Protein AF-A0A9E4KP49-F1 (afdb_monomer_lite)

Sequence (74 aa):
MQRFGNNMLTIEDIILGNDQRGVAALRPHLPVDFCDRAAGFVLSTPGTVLIATGFYISKAGARETDGPPGALAL

Foldseek 3Di:
DDDDDDPDQDPLCVVCVPDPPCPVVCCVVADVNNVVVVVVVVVVDDDDDDQDDWDQDPVVNGTDPPRPVVSVVD

pLDDT: mean 91.08, std 13.85, range [41.56, 97.94]

Secondary structure (DSSP, 8-state):
----S-----HHHHHHTT-SSSGGGGGGGS-TTHHHHHHHHHHT--S--------EETTTTEE-SSSHHHHHH-

Radius of gyration: 16.7 Å; chains: 1; bounding box: 31×34×49 Å

Structure (mmCIF, N/CA/C/O backbone):
data_AF-A0A9E4KP49-F1
#
_entry.id   AF-A0A9E4KP49-F1
#
loop_
_atom_site.group_PDB
_atom_site.id
_atom_site.type_symbol
_atom_site.label_atom_id
_atom_site.label_alt_id
_atom_site.label_comp_id
_atom_site.label_asym_id
_atom_site.label_entity_id
_atom_site.label_seq_id
_atom_site.pdbx_PDB_ins_code
_atom_site.Cartn_x
_atom_site.Cartn_y
_atom_site.Cartn_z
_atom_site.occupancy
_atom_site.B_iso_or_equiv
_atom_site.auth_seq_id
_atom_site.auth_comp_id
_atom_site.auth_asym_id
_atom_site.auth_atom_id
_atom_site.pdbx_PDB_model_num
ATOM 1 N N . MET A 1 1 ? -1.706 23.655 27.502 1.00 44.44 1 MET A N 1
ATOM 2 C CA . MET A 1 1 ? -0.995 22.387 27.772 1.00 44.44 1 MET A CA 1
ATOM 3 C C . MET A 1 1 ? 0.131 22.260 26.755 1.00 44.44 1 MET A C 1
ATOM 5 O O . MET A 1 1 ? -0.126 21.9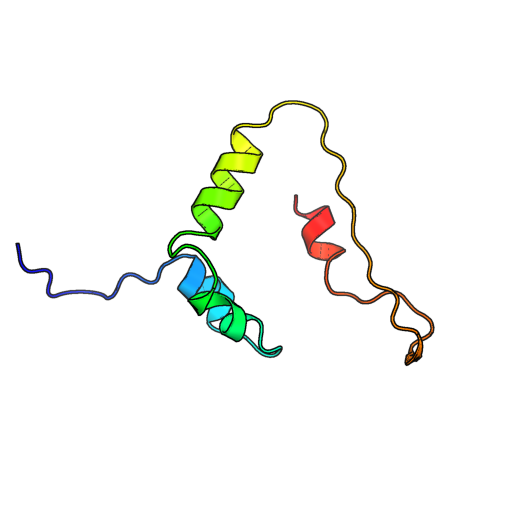15 25.612 1.00 44.44 1 MET A O 1
ATOM 9 N N . GLN A 1 2 ? 1.344 22.667 27.128 1.00 41.56 2 GLN A N 1
ATOM 10 C CA . GLN A 1 2 ? 2.528 22.549 26.272 1.00 41.56 2 GLN A CA 1
ATOM 11 C C . GLN A 1 2 ? 3.033 21.101 26.322 1.00 41.56 2 GLN A C 1
ATOM 13 O O . GLN A 1 2 ? 3.207 20.562 27.413 1.00 41.56 2 GLN A O 1
ATOM 18 N N . ARG A 1 3 ? 3.258 20.471 25.164 1.00 46.47 3 ARG A N 1
ATOM 19 C CA . ARG A 1 3 ? 4.007 19.213 25.056 1.00 46.47 3 ARG A CA 1
ATOM 20 C C . ARG A 1 3 ? 5.431 19.540 24.603 1.00 46.47 3 ARG A C 1
ATOM 22 O O . ARG A 1 3 ? 5.649 19.800 23.428 1.00 46.47 3 ARG A O 1
ATOM 29 N N . PHE A 1 4 ? 6.383 19.527 25.531 1.00 58.12 4 PHE A N 1
ATOM 30 C CA . PHE A 1 4 ? 7.788 19.267 25.210 1.00 58.12 4 PHE A CA 1
ATOM 31 C C . PHE A 1 4 ? 8.033 17.769 25.458 1.00 58.12 4 PHE A C 1
ATOM 33 O O . PHE A 1 4 ? 7.762 17.303 26.562 1.00 58.12 4 PHE A O 1
ATOM 40 N N . GLY A 1 5 ? 8.514 17.014 24.461 1.00 43.53 5 GLY A N 1
ATOM 41 C CA . GLY A 1 5 ? 8.948 15.614 24.630 1.00 43.53 5 GLY A CA 1
ATOM 42 C C . GLY A 1 5 ? 8.427 14.658 23.551 1.00 43.53 5 GLY A C 1
ATOM 43 O O . GLY A 1 5 ? 7.223 14.465 23.444 1.00 43.53 5 GLY A O 1
ATOM 44 N N . ASN A 1 6 ? 9.358 14.064 22.791 1.00 53.38 6 ASN A N 1
ATOM 45 C CA . ASN A 1 6 ? 9.183 13.080 21.711 1.00 53.38 6 ASN A CA 1
ATOM 46 C C . ASN A 1 6 ? 8.156 13.463 20.636 1.00 53.38 6 ASN A C 1
ATOM 48 O O . ASN A 1 6 ? 6.952 13.305 20.819 1.00 53.38 6 ASN A O 1
ATOM 52 N N . ASN A 1 7 ? 8.639 13.888 19.466 1.00 62.25 7 ASN A N 1
ATOM 53 C CA . ASN A 1 7 ? 7.819 13.910 18.257 1.00 62.25 7 ASN A CA 1
ATOM 54 C C . ASN A 1 7 ? 7.410 12.454 17.970 1.00 62.25 7 ASN A C 1
ATOM 56 O O . ASN A 1 7 ? 8.214 11.676 17.462 1.00 62.25 7 ASN A O 1
ATOM 60 N N . MET A 1 8 ? 6.228 12.044 18.434 1.00 73.00 8 MET A N 1
ATOM 61 C CA . MET A 1 8 ? 5.755 10.674 18.270 1.00 73.00 8 MET A CA 1
ATOM 62 C C . MET A 1 8 ? 5.520 10.471 16.778 1.00 73.00 8 MET A C 1
ATOM 64 O O . MET A 1 8 ? 4.624 11.099 16.219 1.00 73.00 8 MET A O 1
ATOM 68 N N . LEU A 1 9 ? 6.377 9.667 16.147 1.00 87.31 9 LEU A N 1
ATOM 69 C CA . LEU A 1 9 ? 6.256 9.342 14.729 1.00 87.31 9 LEU A CA 1
ATOM 70 C C . LEU A 1 9 ? 4.867 8.757 14.486 1.00 87.31 9 LEU A C 1
ATOM 72 O O . LEU A 1 9 ? 4.455 7.834 15.197 1.00 87.31 9 LEU A O 1
ATOM 76 N N . THR A 1 10 ? 4.145 9.307 13.513 1.00 94.75 10 THR A N 1
ATOM 77 C CA . THR A 1 10 ? 2.871 8.725 13.086 1.00 94.75 10 THR A CA 1
ATOM 78 C C . THR A 1 10 ? 3.130 7.482 12.235 1.00 94.75 10 THR A C 1
ATOM 80 O O . THR A 1 10 ? 4.248 7.257 11.761 1.00 94.75 10 THR A O 1
ATOM 83 N N . ILE A 1 11 ? 2.109 6.652 12.014 1.00 95.25 11 ILE A N 1
ATOM 84 C CA . ILE A 1 11 ? 2.252 5.510 11.104 1.00 95.25 11 ILE A CA 1
ATOM 85 C C . ILE A 1 11 ? 2.607 5.985 9.687 1.00 95.25 11 ILE A C 1
ATOM 87 O O . ILE A 1 11 ? 3.446 5.371 9.035 1.00 95.25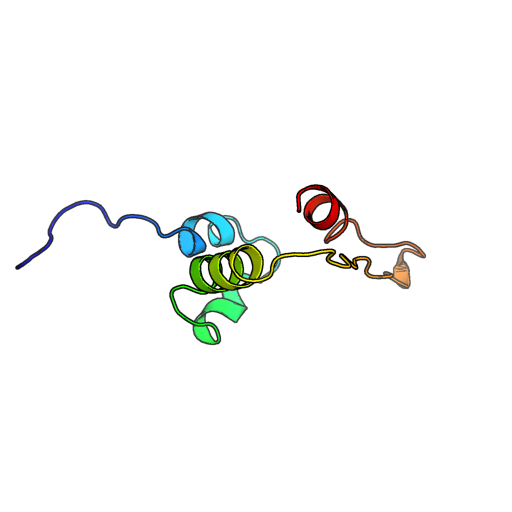 11 ILE A O 1
ATOM 91 N N . GLU A 1 12 ? 2.061 7.123 9.252 1.00 96.31 12 GLU A N 1
ATOM 92 C CA . GLU A 1 12 ? 2.390 7.796 7.994 1.00 96.31 12 GLU A CA 1
ATOM 93 C C . GLU A 1 12 ? 3.872 8.190 7.931 1.00 96.31 12 GLU A C 1
ATOM 95 O O . GLU A 1 12 ? 4.504 8.015 6.889 1.00 96.31 12 GLU A O 1
ATOM 100 N N . ASP A 1 13 ? 4.448 8.686 9.033 1.00 95.25 13 ASP A N 1
ATOM 101 C CA . ASP A 1 13 ? 5.883 8.988 9.116 1.00 95.25 13 ASP A CA 1
ATOM 102 C C . ASP A 1 13 ? 6.736 7.724 8.981 1.00 95.25 13 ASP A C 1
ATOM 104 O O . ASP A 1 13 ? 7.764 7.741 8.306 1.00 95.25 13 ASP A O 1
ATOM 108 N N . ILE A 1 14 ? 6.304 6.618 9.590 1.00 94.88 14 ILE A N 1
ATOM 109 C CA . ILE A 1 14 ? 7.029 5.344 9.551 1.00 94.88 14 ILE A CA 1
ATOM 110 C C . ILE A 1 14 ? 7.017 4.759 8.135 1.00 94.88 14 ILE A C 1
ATOM 112 O O . ILE A 1 14 ? 8.076 4.401 7.618 1.00 94.88 14 ILE A O 1
ATOM 116 N N . ILE A 1 15 ? 5.853 4.680 7.481 1.00 93.06 15 ILE A N 1
ATOM 117 C CA . ILE A 1 15 ? 5.745 4.042 6.157 1.00 93.06 15 ILE A CA 1
ATOM 118 C C . ILE A 1 15 ? 6.372 4.882 5.037 1.00 93.06 15 ILE A C 1
ATOM 120 O O . ILE A 1 15 ? 6.836 4.324 4.046 1.00 93.06 15 ILE A O 1
ATOM 124 N N . LEU A 1 16 ? 6.410 6.211 5.189 1.00 95.31 16 LEU A N 1
ATOM 125 C CA . LEU A 1 16 ? 7.047 7.114 4.226 1.00 95.31 16 LEU A CA 1
ATOM 126 C C . LEU A 1 16 ? 8.529 7.366 4.545 1.00 95.31 16 LEU A C 1
ATOM 128 O O . LEU A 1 16 ? 9.242 7.917 3.709 1.00 95.31 16 LEU A O 1
ATOM 132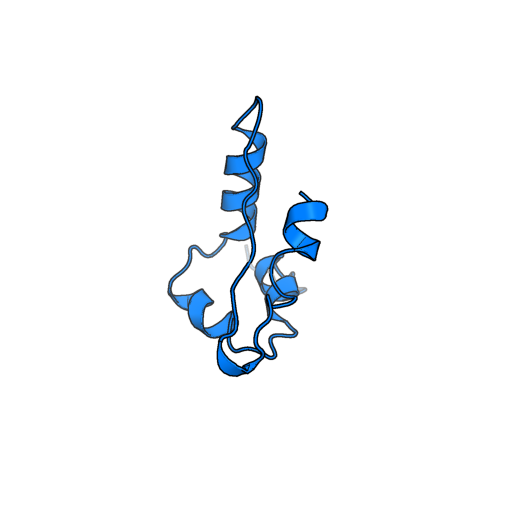 N N . GLY A 1 17 ? 9.012 6.957 5.723 1.00 94.56 17 GLY A N 1
ATOM 133 C CA . GLY A 1 17 ? 10.347 7.291 6.226 1.00 94.56 17 GLY A CA 1
ATOM 134 C C . GLY A 1 17 ? 11.515 6.735 5.406 1.00 94.56 17 GLY A C 1
ATOM 135 O O . GLY A 1 17 ? 12.630 7.236 5.526 1.00 94.56 17 GLY A O 1
ATOM 136 N N . ASN A 1 18 ? 11.273 5.735 4.554 1.00 93.69 18 ASN A N 1
ATOM 137 C CA . ASN A 1 18 ? 12.269 5.178 3.636 1.00 93.69 18 ASN A CA 1
ATOM 138 C C . ASN A 1 18 ? 11.795 5.212 2.173 1.00 93.69 18 ASN A C 1
ATOM 140 O O . ASN A 1 18 ? 12.031 4.272 1.413 1.00 93.69 18 ASN A O 1
ATOM 144 N N . ASP A 1 19 ? 11.078 6.263 1.776 1.00 93.00 19 ASP A N 1
ATOM 145 C CA . ASP A 1 19 ? 10.624 6.418 0.396 1.00 93.00 19 ASP A CA 1
ATOM 146 C C . ASP A 1 19 ? 11.806 6.486 -0.591 1.00 93.00 19 ASP A C 1
ATOM 148 O O . ASP A 1 19 ? 12.643 7.383 -0.535 1.00 93.00 19 ASP A O 1
ATOM 152 N N . GLN A 1 20 ? 11.847 5.530 -1.522 1.00 93.31 20 GLN A N 1
ATOM 153 C CA . GLN A 1 20 ? 12.830 5.454 -2.612 1.00 93.31 20 GLN A CA 1
ATOM 154 C C . GLN A 1 20 ? 12.198 5.711 -3.989 1.00 93.31 20 GLN A C 1
ATOM 156 O O . GLN A 1 20 ? 12.888 5.682 -5.008 1.00 93.31 20 GLN A O 1
ATOM 161 N N . ARG A 1 21 ? 10.871 5.893 -4.051 1.00 89.81 21 ARG A N 1
ATOM 162 C CA . ARG A 1 21 ? 10.091 5.917 -5.301 1.00 89.81 21 ARG A CA 1
ATOM 163 C C . ARG A 1 21 ? 9.264 7.191 -5.478 1.00 89.81 21 ARG A C 1
ATOM 165 O O . ARG A 1 21 ? 8.584 7.323 -6.491 1.00 89.81 21 ARG A O 1
ATOM 172 N N . GLY A 1 22 ? 9.347 8.128 -4.535 1.00 94.25 22 GLY A N 1
ATOM 173 C CA . GLY A 1 22 ? 8.657 9.414 -4.582 1.00 94.25 22 GLY A CA 1
ATOM 174 C C . GLY A 1 22 ? 7.208 9.353 -4.098 1.00 94.25 22 GLY A C 1
ATOM 175 O O . GLY A 1 22 ? 6.440 10.273 -4.369 1.00 94.25 22 GLY A O 1
ATOM 176 N N . VAL A 1 23 ? 6.813 8.293 -3.386 1.00 94.25 23 VAL A N 1
ATOM 177 C CA . VAL A 1 23 ? 5.454 8.141 -2.842 1.00 94.25 23 VAL A CA 1
ATOM 178 C C . VAL A 1 23 ? 5.149 9.225 -1.801 1.00 94.25 23 VAL A C 1
ATOM 180 O O . VAL A 1 23 ? 4.015 9.698 -1.716 1.00 94.25 23 VAL A O 1
ATOM 183 N N . ALA A 1 24 ? 6.155 9.702 -1.062 1.00 95.94 24 ALA A N 1
ATOM 184 C CA . ALA A 1 24 ? 5.999 10.763 -0.068 1.00 95.94 24 ALA A CA 1
ATOM 185 C C . ALA A 1 24 ? 5.538 12.097 -0.680 1.00 95.94 24 ALA A C 1
ATOM 187 O O . ALA A 1 24 ? 4.918 12.903 0.016 1.00 95.94 24 ALA A O 1
ATOM 188 N N . ALA A 1 25 ? 5.753 12.313 -1.985 1.00 96.88 25 ALA A N 1
ATOM 189 C CA . ALA A 1 25 ? 5.265 13.494 -2.697 1.00 96.88 25 ALA A CA 1
ATOM 190 C C . ALA A 1 25 ? 3.728 13.590 -2.723 1.00 96.88 25 ALA A C 1
ATOM 192 O O . ALA A 1 25 ? 3.186 14.673 -2.930 1.00 96.88 25 ALA A O 1
ATOM 193 N N . LEU A 1 26 ? 3.016 12.485 -2.478 1.00 95.94 26 LEU A N 1
ATOM 194 C CA . LEU A 1 26 ? 1.555 12.471 -2.400 1.00 95.94 26 LEU A CA 1
ATOM 195 C C . LEU A 1 26 ? 1.024 12.984 -1.056 1.00 95.94 26 LEU A C 1
ATOM 197 O O . LEU A 1 26 ? -0.121 13.425 -0.990 1.00 95.94 26 LEU A O 1
ATOM 201 N N . ARG A 1 27 ? 1.836 12.967 0.011 1.00 96.31 27 ARG A N 1
ATOM 202 C CA . ARG A 1 27 ? 1.398 13.290 1.380 1.00 96.31 27 ARG A CA 1
ATOM 203 C C . ARG A 1 27 ? 0.676 14.641 1.513 1.00 96.31 27 ARG A C 1
ATOM 205 O O . ARG A 1 27 ? -0.347 14.662 2.191 1.00 96.31 27 ARG A O 1
ATOM 212 N N . PRO A 1 28 ? 1.113 15.747 0.876 1.00 97.12 28 PRO A N 1
ATOM 213 C CA . PRO A 1 28 ? 0.410 17.032 0.974 1.00 97.12 28 PRO A CA 1
ATOM 214 C C . PRO A 1 28 ? -1.015 17.024 0.399 1.00 97.12 28 PRO A C 1
ATOM 216 O O . PRO A 1 28 ? -1.786 17.942 0.665 1.00 97.12 28 PRO A O 1
ATOM 219 N N . HIS A 1 29 ? -1.361 16.012 -0.399 1.00 97.75 29 HIS A N 1
ATOM 220 C CA . HIS A 1 29 ? -2.668 15.855 -1.037 1.00 97.75 29 HIS A CA 1
ATOM 221 C C . HIS A 1 29 ? -3.577 14.852 -0.311 1.00 97.75 29 HIS A C 1
ATOM 223 O O . HIS A 1 29 ? -4.703 14.621 -0.751 1.00 97.75 29 HIS A O 1
ATOM 229 N N . LEU A 1 30 ? -3.101 14.250 0.782 1.00 97.12 30 LEU A N 1
ATOM 230 C CA . LEU A 1 30 ? -3.825 13.251 1.560 1.00 97.12 30 LEU A CA 1
ATOM 231 C C . LEU A 1 30 ? -4.256 13.819 2.923 1.00 97.12 30 LEU A C 1
ATOM 233 O O . LEU A 1 30 ? -3.643 14.764 3.427 1.00 97.12 30 LEU A O 1
ATOM 237 N N . PRO A 1 31 ? -5.301 13.246 3.550 1.00 97.62 31 PRO A N 1
ATOM 238 C CA . PRO A 1 31 ? -5.591 13.487 4.962 1.00 97.62 31 PRO A CA 1
ATOM 239 C C . PRO A 1 31 ? -4.363 13.209 5.833 1.00 97.62 31 PRO A C 1
ATOM 241 O O . PRO A 1 31 ? -3.570 12.335 5.508 1.00 97.62 31 PRO A O 1
ATOM 244 N N . VAL A 1 32 ? -4.215 13.909 6.957 1.00 96.06 32 VAL A N 1
ATOM 245 C CA . VAL A 1 32 ? -3.056 13.724 7.855 1.00 96.06 32 VAL A CA 1
ATOM 246 C C . VAL A 1 32 ? -2.991 12.333 8.507 1.00 96.06 32 VAL A C 1
ATOM 248 O O . VAL A 1 32 ? -1.933 11.949 8.987 1.00 96.06 32 VAL A O 1
ATOM 251 N N . ASP A 1 33 ? -4.111 11.609 8.497 1.00 96.88 33 ASP A N 1
ATOM 252 C CA . ASP A 1 33 ? -4.404 10.327 9.147 1.00 96.88 33 ASP A CA 1
ATOM 253 C C . ASP A 1 33 ? -4.821 9.247 8.124 1.00 96.88 33 ASP A C 1
ATOM 255 O O . ASP A 1 33 ? -5.705 8.417 8.365 1.00 96.88 33 ASP A O 1
ATOM 259 N N . PHE A 1 34 ? -4.265 9.306 6.909 1.00 97.31 34 PHE A N 1
ATOM 260 C CA . PHE A 1 34 ? -4.733 8.495 5.783 1.00 97.31 34 PHE A CA 1
ATOM 261 C C . PHE A 1 34 ? -4.634 6.978 6.030 1.00 97.31 34 PHE A C 1
ATOM 263 O O . PHE A 1 34 ? -5.465 6.235 5.501 1.00 97.31 34 PHE A O 1
ATOM 270 N N . CYS A 1 35 ? -3.681 6.511 6.845 1.00 96.88 35 CYS A N 1
ATOM 271 C CA . CYS A 1 35 ? -3.572 5.097 7.205 1.00 96.88 35 CYS A CA 1
ATOM 272 C C . CYS A 1 35 ? -4.714 4.663 8.126 1.00 96.88 35 CYS A C 1
ATOM 274 O O . CYS A 1 35 ? -5.379 3.664 7.848 1.00 96.88 35 CYS A O 1
ATOM 276 N N . ASP A 1 36 ? -4.982 5.436 9.180 1.00 97.12 36 ASP A N 1
ATOM 277 C CA . ASP A 1 36 ? -6.042 5.135 10.149 1.00 97.12 36 ASP A CA 1
ATOM 278 C C . ASP A 1 36 ? -7.419 5.142 9.479 1.00 97.12 36 ASP A C 1
ATOM 280 O O . ASP A 1 36 ? -8.245 4.254 9.706 1.00 97.12 36 ASP A O 1
ATOM 284 N N . ARG A 1 37 ? -7.656 6.096 8.573 1.00 97.88 37 ARG A N 1
ATOM 285 C CA . ARG A 1 37 ? -8.894 6.155 7.788 1.00 97.88 37 ARG A CA 1
ATOM 286 C C . ARG A 1 37 ? -9.070 4.948 6.871 1.00 97.88 37 ARG A C 1
ATOM 288 O O . ARG A 1 37 ? -10.179 4.419 6.782 1.00 97.88 37 ARG A O 1
ATOM 295 N N . ALA A 1 38 ? -8.008 4.514 6.191 1.00 97.00 38 ALA A N 1
ATOM 296 C CA . ALA A 1 38 ? -8.051 3.331 5.336 1.00 97.00 38 ALA A CA 1
ATOM 297 C C . ALA A 1 38 ? -8.311 2.057 6.157 1.00 97.00 38 ALA A C 1
ATOM 299 O O . ALA A 1 38 ? -9.188 1.269 5.804 1.00 97.00 38 ALA A O 1
ATOM 300 N N . ALA A 1 39 ? -7.619 1.893 7.289 1.00 96.75 39 ALA A N 1
ATOM 301 C CA . ALA A 1 39 ? -7.824 0.771 8.201 1.00 96.75 39 ALA A CA 1
ATOM 302 C C . ALA A 1 39 ? -9.258 0.740 8.751 1.00 96.75 39 ALA A C 1
ATOM 304 O O . ALA A 1 39 ? -9.907 -0.305 8.733 1.00 96.75 39 ALA A O 1
ATOM 305 N N . GLY A 1 40 ? -9.790 1.892 9.169 1.00 97.94 40 GLY A N 1
ATOM 306 C CA . GLY A 1 40 ? -11.175 2.017 9.621 1.00 97.94 40 GLY A CA 1
ATOM 307 C C . GLY A 1 40 ? -12.189 1.617 8.545 1.00 97.94 40 GLY A C 1
ATOM 308 O O . GLY A 1 40 ? -13.150 0.905 8.841 1.00 97.94 40 GLY A O 1
ATOM 309 N N . PHE A 1 41 ? -11.969 2.010 7.287 1.00 97.12 41 PHE A N 1
ATOM 310 C CA . PHE A 1 41 ? -12.826 1.607 6.167 1.00 97.12 41 PHE A CA 1
ATOM 311 C C . PHE A 1 41 ? -12.828 0.086 5.953 1.00 97.12 41 PHE A C 1
ATOM 313 O O . PHE A 1 41 ? -13.896 -0.517 5.845 1.00 97.12 41 PHE A O 1
ATOM 320 N N . VAL A 1 42 ? -11.651 -0.547 5.954 1.00 95.81 42 VAL A N 1
ATOM 321 C CA . VAL A 1 42 ? -11.532 -2.008 5.809 1.00 95.81 42 VAL A CA 1
ATOM 322 C C . VAL A 1 42 ? -12.231 -2.730 6.965 1.00 95.81 42 VAL A C 1
ATOM 324 O O . VAL A 1 42 ? -13.072 -3.593 6.729 1.00 95.81 42 VAL A O 1
ATOM 327 N N . LEU A 1 43 ? -11.956 -2.341 8.214 1.00 96.44 43 LEU A N 1
ATOM 328 C CA . LEU A 1 43 ? -12.523 -2.988 9.405 1.00 96.44 43 LEU A CA 1
ATOM 329 C C . LEU A 1 43 ? -14.041 -2.799 9.546 1.00 96.44 43 LEU A C 1
ATOM 331 O O . LEU A 1 43 ? -14.710 -3.628 10.159 1.00 96.44 43 LEU A O 1
ATOM 335 N N . SER A 1 44 ? -14.590 -1.720 8.985 1.00 97.56 44 SER A N 1
ATOM 336 C CA . SER A 1 44 ? -16.033 -1.443 8.987 1.00 97.56 44 SER A CA 1
ATOM 337 C C . SER A 1 44 ? -16.793 -2.078 7.819 1.00 97.56 44 SER A C 1
ATOM 339 O O . SER A 1 44 ? -18.019 -1.974 7.780 1.00 97.56 44 SER A O 1
ATOM 341 N N . THR A 1 45 ? -16.103 -2.765 6.901 1.00 94.81 45 THR A N 1
ATOM 342 C CA . THR A 1 45 ? -16.701 -3.410 5.723 1.00 94.81 45 THR A CA 1
ATOM 343 C C . THR A 1 45 ? -16.655 -4.937 5.864 1.00 94.81 45 THR A C 1
ATOM 345 O O . THR A 1 45 ? -15.754 -5.584 5.328 1.00 94.81 45 THR A O 1
ATOM 348 N N . PRO A 1 46 ? -17.601 -5.553 6.598 1.00 93.31 46 PRO A N 1
ATOM 349 C CA . PRO A 1 46 ? -17.639 -7.001 6.748 1.00 93.31 46 PRO A CA 1
ATOM 350 C C . PRO A 1 46 ? -18.085 -7.693 5.453 1.00 93.31 46 PRO A C 1
ATOM 352 O O . PRO A 1 46 ? -18.833 -7.134 4.651 1.00 93.31 46 PRO A O 1
ATOM 355 N N . GLY A 1 47 ? -17.697 -8.958 5.299 1.00 95.75 47 GLY A N 1
ATOM 356 C CA . GLY A 1 47 ? -18.101 -9.808 4.179 1.00 95.75 47 GLY A CA 1
ATOM 357 C C . GLY A 1 47 ? -16.927 -10.216 3.295 1.00 95.75 47 GLY A C 1
ATOM 358 O O . GLY A 1 47 ? -15.768 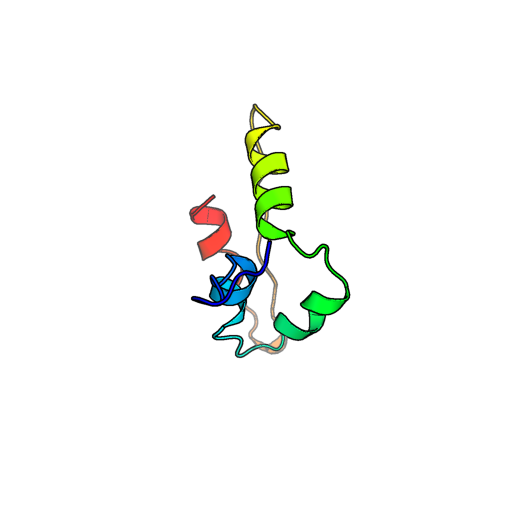-10.139 3.692 1.00 95.75 47 GLY A O 1
ATOM 359 N N . THR A 1 48 ? -17.236 -10.709 2.099 1.00 96.44 48 THR A N 1
ATOM 360 C CA . THR A 1 48 ? -16.221 -11.131 1.129 1.00 96.44 48 THR A CA 1
ATOM 361 C C . THR A 1 48 ? -15.705 -9.927 0.350 1.00 96.44 48 THR A C 1
ATOM 363 O O . THR A 1 48 ? -16.486 -9.208 -0.270 1.00 96.44 48 THR A O 1
ATOM 366 N N . VAL A 1 49 ? -14.385 -9.743 0.343 1.00 95.75 49 VAL A N 1
ATOM 367 C CA . VAL A 1 49 ? -13.707 -8.660 -0.377 1.00 95.75 49 VAL A CA 1
ATOM 368 C C . VAL A 1 49 ? -12.935 -9.233 -1.562 1.00 95.75 49 VAL A C 1
ATOM 370 O O . VAL A 1 49 ? -12.286 -10.272 -1.453 1.00 95.75 49 VAL A O 1
ATOM 373 N N . LEU A 1 50 ? -13.000 -8.546 -2.703 1.00 96.75 50 LEU A N 1
ATOM 374 C CA . LEU A 1 50 ? -12.131 -8.807 -3.846 1.00 96.75 50 LEU A CA 1
ATOM 375 C C . LEU A 1 50 ? -10.874 -7.941 -3.726 1.00 96.75 50 LEU A C 1
ATOM 377 O O . LEU A 1 50 ? -10.965 -6.716 -3.784 1.00 96.75 50 LEU A O 1
ATOM 381 N N . ILE A 1 51 ? -9.708 -8.574 -3.623 1.00 96.81 51 ILE A N 1
ATOM 382 C CA . ILE A 1 51 ? -8.411 -7.895 -3.686 1.00 96.81 51 ILE A CA 1
ATOM 383 C C . ILE A 1 51 ? -7.849 -8.085 -5.095 1.00 96.81 51 ILE A C 1
ATOM 385 O O . ILE A 1 51 ? -7.659 -9.211 -5.554 1.00 96.81 51 ILE A O 1
ATOM 389 N N . ALA A 1 52 ? -7.587 -6.979 -5.789 1.00 96.62 52 ALA A N 1
ATOM 390 C CA . ALA A 1 52 ? -7.022 -6.977 -7.133 1.00 96.62 52 ALA A CA 1
ATOM 391 C C . ALA A 1 52 ? -5.694 -6.217 -7.146 1.00 96.62 52 ALA A C 1
ATOM 393 O O . ALA A 1 52 ? -5.569 -5.140 -6.567 1.00 96.62 52 ALA A O 1
ATOM 394 N N . THR A 1 53 ? -4.692 -6.783 -7.812 1.00 97.00 53 THR A N 1
ATOM 395 C CA . THR A 1 53 ? -3.359 -6.192 -7.936 1.00 97.00 53 THR A CA 1
ATOM 396 C C . THR A 1 53 ? -2.687 -6.647 -9.227 1.00 97.00 53 THR A C 1
ATOM 398 O O . THR A 1 53 ? -3.111 -7.622 -9.851 1.00 97.00 53 THR A O 1
ATOM 401 N N . GLY A 1 54 ? -1.609 -5.963 -9.600 1.00 95.44 54 GLY A N 1
ATOM 402 C CA . GLY A 1 54 ? -0.799 -6.262 -10.770 1.00 95.44 54 GLY A CA 1
ATOM 403 C C . GLY A 1 54 ? -0.711 -5.070 -11.710 1.00 95.44 54 GLY A C 1
ATOM 404 O O . GLY A 1 54 ? -1.719 -4.555 -12.187 1.00 95.44 54 GLY A O 1
ATOM 405 N N . PHE A 1 55 ? 0.520 -4.675 -12.015 1.00 96.81 55 PHE A N 1
ATOM 406 C CA . PHE A 1 55 ? 0.817 -3.650 -13.004 1.00 96.81 55 PHE A CA 1
ATOM 407 C C . PHE A 1 55 ? 1.731 -4.246 -14.070 1.00 96.81 55 PHE A C 1
ATOM 409 O O . PHE A 1 55 ? 2.791 -4.782 -13.755 1.00 96.81 55 PHE A O 1
ATOM 416 N N . TYR A 1 56 ? 1.326 -4.209 -15.337 1.00 96.81 56 TYR A N 1
ATOM 417 C CA . TYR A 1 56 ? 2.141 -4.757 -16.419 1.00 96.81 56 TYR A CA 1
ATOM 418 C C . TYR A 1 56 ? 3.175 -3.730 -16.888 1.00 96.81 56 TYR A C 1
ATOM 420 O O . TYR A 1 56 ? 2.823 -2.640 -17.337 1.00 96.81 56 TYR A O 1
ATOM 428 N N . ILE A 1 57 ? 4.458 -4.085 -16.825 1.00 96.75 57 ILE A N 1
ATOM 429 C CA . ILE A 1 57 ? 5.549 -3.246 -17.318 1.00 96.75 57 ILE A CA 1
ATOM 430 C C . ILE A 1 57 ? 5.894 -3.693 -18.736 1.00 96.75 57 ILE A C 1
ATOM 432 O O . ILE A 1 57 ? 6.632 -4.657 -18.944 1.00 96.75 57 ILE A O 1
ATOM 436 N N . SER A 1 58 ? 5.417 -2.941 -19.730 1.00 95.69 58 SER A N 1
ATOM 437 C CA . SER A 1 58 ? 5.596 -3.278 -21.150 1.00 95.69 58 SER A CA 1
ATOM 438 C C . SER A 1 58 ? 7.059 -3.450 -21.559 1.00 95.69 58 SER A C 1
ATOM 440 O O . SER A 1 58 ? 7.372 -4.349 -22.330 1.00 95.69 58 SER A O 1
ATOM 442 N N . LYS A 1 59 ? 7.973 -2.636 -21.009 1.00 96.31 59 LYS A N 1
ATOM 443 C CA . LYS A 1 59 ? 9.419 -2.752 -21.282 1.00 96.31 59 LYS A CA 1
ATOM 444 C C . LYS A 1 59 ? 10.035 -4.050 -20.749 1.00 96.31 59 LYS A C 1
ATOM 446 O O . LYS A 1 59 ? 11.045 -4.490 -21.281 1.00 96.31 59 LYS A O 1
ATOM 451 N N . ALA A 1 60 ? 9.453 -4.627 -19.700 1.00 94.81 60 ALA A N 1
ATOM 452 C CA . ALA A 1 60 ? 9.922 -5.861 -19.078 1.00 94.81 60 ALA A CA 1
ATOM 453 C C . ALA A 1 60 ? 9.181 -7.103 -19.599 1.00 94.81 60 ALA A C 1
ATOM 455 O O . ALA A 1 60 ? 9.592 -8.219 -19.299 1.00 94.81 60 ALA A O 1
ATOM 456 N N . GLY A 1 61 ? 8.077 -6.927 -20.339 1.00 97.00 61 GLY A N 1
ATOM 457 C CA . GLY A 1 61 ? 7.222 -8.035 -20.769 1.00 97.00 61 GLY A CA 1
ATOM 458 C C . GLY A 1 61 ? 6.591 -8.808 -19.603 1.00 97.00 61 GLY A C 1
ATOM 459 O O . GLY A 1 61 ? 6.253 -9.979 -19.752 1.00 97.00 61 GLY A O 1
ATOM 460 N N . ALA A 1 62 ? 6.493 -8.189 -18.422 1.00 96.44 62 ALA A N 1
ATOM 461 C CA . ALA A 1 62 ? 6.163 -8.866 -17.173 1.00 96.44 62 ALA A CA 1
ATOM 462 C C . ALA A 1 62 ? 5.388 -7.953 -16.213 1.00 96.44 62 ALA A C 1
ATOM 464 O O . ALA A 1 62 ? 5.408 -6.727 -16.336 1.00 96.44 62 ALA A O 1
ATOM 465 N N . ARG A 1 63 ? 4.714 -8.565 -15.232 1.00 95.38 63 ARG A N 1
ATOM 466 C CA . ARG A 1 63 ? 4.090 -7.844 -14.112 1.00 95.38 63 ARG A CA 1
ATOM 467 C C . ARG A 1 63 ? 5.151 -7.300 -13.155 1.00 95.38 63 ARG A C 1
ATOM 469 O O . ARG A 1 63 ? 6.154 -7.968 -12.910 1.00 95.38 63 ARG A O 1
ATOM 476 N N . GLU A 1 64 ? 4.910 -6.124 -12.593 1.00 95.31 64 GLU A N 1
ATOM 477 C CA . GLU A 1 64 ? 5.749 -5.567 -11.541 1.00 95.31 64 GLU A CA 1
ATOM 478 C C . GLU A 1 64 ? 5.613 -6.351 -10.230 1.00 95.31 64 GLU A C 1
ATOM 480 O O . GLU A 1 64 ? 4.683 -7.142 -10.028 1.00 95.31 64 GLU A O 1
ATOM 485 N N . THR A 1 65 ? 6.581 -6.146 -9.340 1.00 94.88 65 THR A N 1
ATOM 486 C CA . THR A 1 65 ? 6.625 -6.791 -8.023 1.00 94.88 65 THR A CA 1
ATOM 487 C C . THR A 1 65 ? 5.933 -5.981 -6.932 1.00 94.88 65 THR A C 1
ATOM 489 O O . THR A 1 65 ? 5.659 -6.530 -5.869 1.00 94.88 65 THR A O 1
ATOM 492 N N . ASP A 1 66 ? 5.667 -4.698 -7.176 1.00 92.75 66 ASP A N 1
ATOM 493 C CA . ASP A 1 66 ? 4.872 -3.847 -6.295 1.00 92.75 66 ASP A CA 1
ATOM 494 C C . ASP A 1 66 ? 3.378 -4.171 -6.423 1.00 92.75 66 ASP A C 1
ATOM 496 O O . ASP A 1 66 ? 2.864 -4.357 -7.524 1.00 92.75 66 ASP A O 1
ATOM 500 N N . GLY A 1 67 ? 2.696 -4.313 -5.286 1.00 95.06 67 GLY A N 1
ATOM 501 C CA . GLY A 1 67 ? 1.305 -4.762 -5.209 1.00 95.06 67 GLY A CA 1
ATOM 502 C C . GLY A 1 67 ? 1.118 -6.226 -4.770 1.00 95.06 67 GLY A C 1
ATOM 503 O O . GLY A 1 67 ? 0.543 -6.434 -3.701 1.00 95.06 67 GLY A O 1
ATOM 504 N N . PRO A 1 68 ? 1.598 -7.255 -5.508 1.00 97.69 68 PRO A N 1
ATOM 505 C CA . PRO A 1 68 ? 1.334 -8.664 -5.198 1.00 97.69 68 PRO A CA 1
ATOM 506 C C . PRO A 1 68 ? 1.649 -9.108 -3.762 1.00 97.69 68 PRO A C 1
ATOM 508 O O . PRO A 1 68 ? 0.811 -9.796 -3.182 1.00 97.69 68 PRO A O 1
ATOM 511 N N . PRO A 1 69 ? 2.781 -8.719 -3.143 1.00 97.44 69 PRO A N 1
ATOM 512 C CA . PRO A 1 69 ? 3.035 -9.057 -1.743 1.00 97.44 69 PRO A CA 1
ATOM 513 C C . PRO A 1 69 ? 2.041 -8.399 -0.777 1.00 97.44 69 PRO A C 1
ATOM 515 O O . PRO A 1 69 ? 1.615 -9.036 0.180 1.00 97.44 69 PRO A O 1
ATOM 518 N N . GLY A 1 70 ? 1.640 -7.149 -1.041 1.00 95.62 70 GLY A N 1
ATOM 519 C CA . GLY A 1 70 ? 0.664 -6.428 -0.221 1.00 95.62 70 GLY A CA 1
ATOM 520 C C . GLY A 1 70 ? -0.740 -7.022 -0.326 1.00 95.62 70 GLY A C 1
ATOM 521 O O . GLY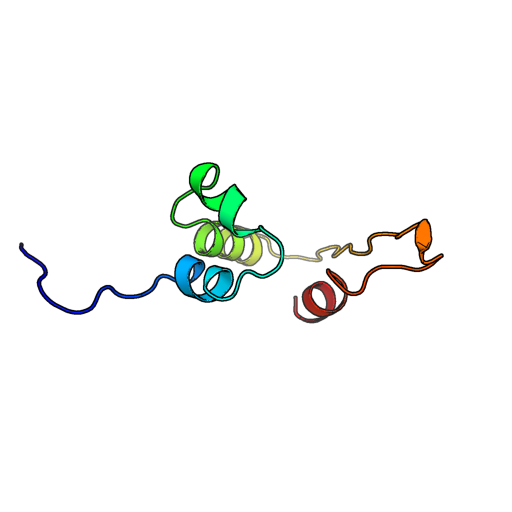 A 1 70 ? -1.418 -7.162 0.681 1.00 95.62 70 GLY A O 1
ATOM 522 N N . ALA A 1 71 ? -1.143 -7.452 -1.523 1.00 97.19 71 ALA A N 1
ATOM 523 C CA . ALA A 1 71 ? -2.418 -8.133 -1.733 1.00 97.19 71 ALA A CA 1
ATOM 524 C C . ALA A 1 71 ? -2.510 -9.489 -1.020 1.00 97.19 71 ALA A C 1
ATOM 526 O O . ALA A 1 71 ? -3.599 -9.890 -0.644 1.00 97.19 71 ALA A O 1
ATOM 527 N N . LEU A 1 72 ? -1.386 -10.196 -0.859 1.00 97.69 72 LEU A N 1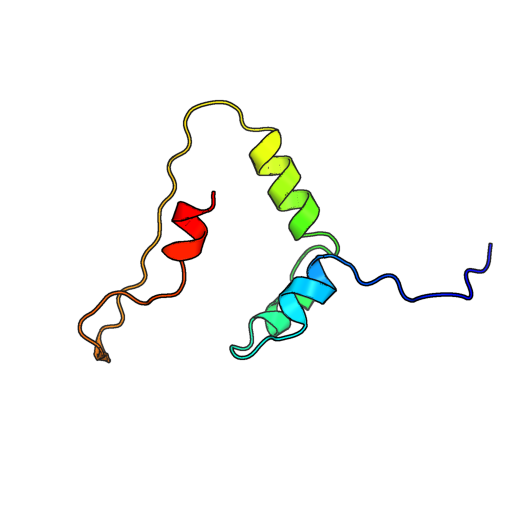
ATOM 528 C CA . LEU A 1 72 ? -1.330 -11.448 -0.098 1.00 97.69 72 LEU A CA 1
ATOM 529 C C . LEU A 1 72 ? -1.386 -11.216 1.421 1.00 97.69 72 LEU A C 1
ATOM 531 O O . LEU A 1 72 ? -1.801 -12.104 2.159 1.00 97.69 72 LEU A O 1
ATOM 535 N N . ALA A 1 73 ? -0.901 -10.064 1.887 1.00 96.88 73 ALA A N 1
ATOM 536 C CA . ALA A 1 73 ? -0.852 -9.723 3.306 1.00 96.88 73 ALA A CA 1
ATOM 537 C C . ALA A 1 73 ? -2.189 -9.203 3.865 1.00 96.88 73 ALA A C 1
ATOM 539 O O . ALA A 1 73 ? -2.347 -9.166 5.085 1.00 96.88 73 ALA A O 1
ATOM 540 N N . LEU A 1 74 ? -3.102 -8.777 2.987 1.00 91.50 74 LEU A N 1
ATOM 541 C CA . LEU A 1 74 ? -4.463 -8.335 3.305 1.00 91.50 74 LEU A CA 1
ATOM 542 C C . LEU A 1 74 ? -5.440 -9.513 3.263 1.00 91.50 74 LEU A C 1
ATOM 544 O O . LEU A 1 74 ? -6.315 -9.556 4.155 1.00 91.50 74 LEU A O 1
#